Protein AF-A0A918G008-F1 (afdb_monomer)

Solvent-accessible surface area (backbone atoms only — not comparable to full-atom values): 4380 Å² total; per-residue (Å²): 133,80,79,72,87,59,58,48,44,82,90,81,69,50,66,63,77,74,84,79,64,73,79,69,74,87,69,82,72,85,76,64,74,91,71,65,72,94,76,86,87,82,89,86,78,57,99,83,44,74,71,46,70,79,66,54,85,128

pLDDT: mean 72.19, std 12.53, range [36.72, 88.62]

Mean predicted aligned error: 14.65 Å

Organism: NCBI:txid52259

Foldseek 3Di:
DDPPPAQADPVVRDGDDPPPPPPDPPDPDDDDPVPDDDDDDDDDDDPPDPVCVVVPDD

Secondary structure (DSSP, 8-state):
------SB-TTT-PBPP-TTS-------PPP-GGG-----------TT-HHHHHT---

Radius of gyration: 18.75 Å; Cα contacts (8 Å, |Δi|>4): 11; chains: 1; bounding box: 34×29×46 Å

Sequence (58 aa):
MDANPGLCDIETGVCAVDTTATTAPATAVPVDVSRLTPTRVVYATDPICSACWVMEPA

Structure (mmCIF, N/CA/C/O backbone):
data_AF-A0A918G008-F1
#
_entry.id   AF-A0A918G008-F1
#
loop_
_atom_site.group_PDB
_atom_site.id
_atom_site.type_symbol
_atom_site.label_atom_id
_atom_site.label_alt_id
_atom_site.label_comp_id
_atom_site.label_asym_id
_atom_site.label_entity_id
_atom_site.label_seq_id
_atom_site.pdbx_PDB_ins_code
_atom_site.Cartn_x
_atom_site.Cartn_y
_atom_site.Cartn_z
_atom_site.occupancy
_atom_site.B_iso_or_equiv
_atom_site.auth_seq_id
_atom_site.auth_comp_id
_atom_site.auth_asym_id
_atom_site.auth_atom_id
_atom_site.pdbx_PDB_model_num
ATOM 1 N N . MET A 1 1 ? -18.659 -0.360 -25.529 1.00 36.72 1 MET A N 1
ATOM 2 C CA . MET A 1 1 ? -17.551 0.608 -25.422 1.00 36.72 1 MET A CA 1
ATOM 3 C C . MET A 1 1 ? -17.546 1.026 -23.978 1.00 36.72 1 MET A C 1
ATOM 5 O O . MET A 1 1 ? -18.310 1.897 -23.581 1.00 36.72 1 MET A O 1
ATOM 9 N N . ASP A 1 2 ? -16.859 0.209 -23.194 1.00 40.34 2 ASP A N 1
ATOM 10 C CA . ASP A 1 2 ? -16.927 0.178 -21.744 1.00 40.34 2 ASP A CA 1
ATOM 11 C C . ASP A 1 2 ? -16.413 1.497 -21.177 1.00 40.34 2 ASP A C 1
ATOM 13 O O . ASP A 1 2 ? -15.296 1.922 -21.469 1.00 40.34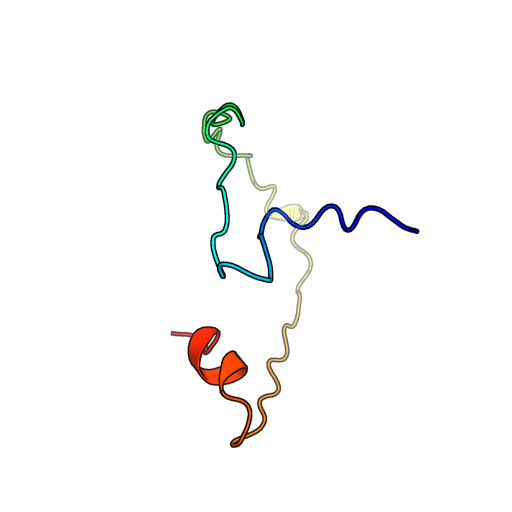 2 ASP A O 1
ATOM 17 N N . ALA A 1 3 ? -17.266 2.174 -20.411 1.00 45.16 3 ALA A N 1
ATOM 18 C CA . ALA A 1 3 ? -16.874 3.354 -19.668 1.00 45.16 3 ALA A CA 1
ATOM 19 C C . ALA A 1 3 ? -15.802 2.922 -18.662 1.00 45.16 3 ALA A C 1
ATOM 21 O O . ALA A 1 3 ? -16.111 2.228 -17.696 1.00 45.16 3 ALA A O 1
ATOM 22 N N . ASN A 1 4 ? -14.544 3.289 -18.913 1.00 47.81 4 ASN A N 1
ATOM 23 C CA . ASN A 1 4 ? -13.492 3.204 -17.912 1.00 47.81 4 ASN A CA 1
ATOM 24 C C . ASN A 1 4 ? -13.946 4.067 -16.721 1.00 47.81 4 ASN A C 1
ATOM 26 O O . ASN A 1 4 ? -14.050 5.281 -16.885 1.00 47.81 4 ASN A O 1
ATOM 30 N N . PRO A 1 5 ? -14.219 3.495 -15.536 1.00 51.97 5 PRO A N 1
ATOM 31 C CA . PRO A 1 5 ? -14.624 4.260 -14.357 1.00 51.97 5 PRO A CA 1
ATOM 32 C C . PRO A 1 5 ? -13.428 4.992 -13.719 1.00 51.97 5 PRO A C 1
ATOM 34 O O . PRO A 1 5 ? -13.468 5.359 -12.547 1.00 51.97 5 PRO A O 1
ATOM 37 N N . GLY A 1 6 ? -12.331 5.151 -14.466 1.00 55.03 6 GLY A N 1
ATOM 38 C CA . GLY A 1 6 ? -11.139 5.848 -14.031 1.00 55.03 6 GLY A CA 1
ATOM 39 C C . GLY A 1 6 ? -11.456 7.311 -13.754 1.00 55.03 6 GLY A C 1
ATOM 40 O O . GLY A 1 6 ? -11.894 8.037 -14.638 1.00 55.03 6 GLY A O 1
ATOM 41 N N . LEU A 1 7 ? -11.158 7.743 -12.531 1.00 61.31 7 LEU A N 1
ATOM 42 C CA . LEU A 1 7 ? -11.197 9.128 -12.038 1.00 61.31 7 LEU A CA 1
ATOM 43 C C . LEU A 1 7 ? -10.278 10.103 -12.814 1.00 61.31 7 LEU A C 1
ATOM 45 O O . LEU A 1 7 ? -10.072 11.235 -12.378 1.00 61.31 7 LEU A O 1
ATOM 49 N N . CYS A 1 8 ? -9.691 9.673 -13.933 1.00 62.50 8 CYS A N 1
ATOM 50 C CA . CYS A 1 8 ? -8.646 10.376 -14.658 1.00 62.50 8 CYS A CA 1
ATOM 51 C C . CYS A 1 8 ? -8.938 10.422 -16.156 1.00 62.50 8 CYS A C 1
ATOM 53 O O . CYS A 1 8 ? -9.129 9.386 -16.796 1.00 62.50 8 CYS A O 1
ATOM 55 N N . ASP A 1 9 ? -8.907 11.632 -16.703 1.00 74.94 9 ASP A N 1
ATOM 56 C CA . ASP A 1 9 ? -8.903 11.890 -18.134 1.00 74.94 9 ASP A CA 1
ATOM 57 C C . ASP A 1 9 ? -7.509 11.586 -18.700 1.00 74.94 9 ASP A C 1
ATOM 59 O O . ASP A 1 9 ? -6.504 12.173 -18.295 1.00 74.94 9 ASP A O 1
ATOM 63 N N . ILE A 1 10 ? -7.457 10.641 -19.635 1.00 76.31 10 ILE A N 1
ATOM 64 C CA . ILE A 1 10 ? -6.215 10.175 -20.256 1.00 76.31 10 ILE A CA 1
ATOM 65 C C . ILE A 1 10 ? -5.694 11.113 -21.354 1.00 76.31 10 ILE A C 1
ATOM 67 O O . ILE A 1 10 ? -4.517 11.022 -21.693 1.00 76.31 10 ILE A O 1
ATOM 71 N N . GLU A 1 11 ? -6.529 11.994 -21.915 1.00 77.25 11 GLU A N 1
ATOM 72 C CA . GLU A 1 11 ? -6.116 12.955 -22.948 1.00 77.25 11 GLU A CA 1
ATOM 73 C C . GLU A 1 11 ? -5.456 14.185 -22.325 1.00 77.25 11 GLU A C 1
ATOM 75 O O . GLU A 1 11 ? -4.437 14.666 -22.821 1.00 77.25 11 GLU A O 1
ATOM 80 N N . THR A 1 12 ? -6.009 14.681 -21.216 1.00 78.12 12 THR A N 1
ATOM 81 C CA . THR A 1 12 ? -5.469 15.852 -20.507 1.00 78.12 12 THR A CA 1
ATOM 82 C C . THR A 1 12 ? -4.512 15.486 -19.373 1.00 78.12 12 THR A C 1
ATOM 84 O O . THR A 1 12 ? -3.738 16.334 -18.927 1.00 78.12 12 THR A O 1
ATOM 87 N N . GLY A 1 13 ? -4.545 14.236 -18.899 1.00 70.88 13 GLY A N 1
ATOM 88 C CA . GLY A 1 13 ? -3.776 13.772 -17.743 1.00 70.88 13 GLY A CA 1
ATOM 89 C C . GLY A 1 13 ? -4.314 14.282 -16.402 1.00 70.88 13 GLY A C 1
ATOM 90 O O . GLY A 1 13 ? -3.605 14.228 -15.397 1.00 70.88 13 GLY A O 1
ATOM 91 N N . VAL A 1 14 ? -5.542 14.807 -16.368 1.00 74.69 14 VAL A N 1
ATOM 92 C CA . VAL A 1 14 ? -6.148 15.369 -15.156 1.00 74.69 14 VAL A CA 1
ATOM 93 C C . VAL A 1 14 ? -6.965 14.304 -14.432 1.00 74.69 14 VAL A C 1
ATOM 95 O O . VAL A 1 14 ? -7.898 13.725 -14.985 1.00 74.69 14 VAL A O 1
ATOM 98 N N . CYS A 1 15 ? -6.640 14.086 -13.159 1.00 71.31 15 CYS A N 1
ATOM 99 C CA . CYS A 1 15 ? -7.410 13.239 -12.256 1.00 71.31 15 CYS A CA 1
ATOM 100 C C . CYS A 1 15 ? -8.264 14.092 -11.317 1.00 71.31 15 CYS A C 1
ATOM 102 O O . CYS A 1 15 ? -7.733 14.924 -10.579 1.00 71.31 15 CYS A O 1
ATOM 104 N N . ALA A 1 16 ? -9.577 13.873 -11.317 1.00 70.38 16 ALA A N 1
ATOM 105 C CA . ALA A 1 16 ? -10.478 14.495 -10.357 1.00 70.38 16 ALA A CA 1
ATOM 106 C C . ALA A 1 16 ? -10.543 13.633 -9.092 1.00 70.38 16 ALA A C 1
ATOM 108 O O . ALA A 1 16 ? -10.907 12.460 -9.137 1.00 70.38 16 ALA A O 1
ATOM 109 N N . VAL A 1 17 ? -10.200 14.222 -7.950 1.00 67.50 17 VAL A N 1
ATOM 110 C CA . VAL A 1 17 ? -10.492 13.627 -6.643 1.00 67.50 17 VAL A CA 1
ATOM 111 C C . VAL A 1 17 ? -11.920 14.022 -6.288 1.00 67.50 17 VAL A C 1
ATOM 113 O O . VAL A 1 17 ? -12.226 15.212 -6.235 1.00 67.50 17 VAL A O 1
ATOM 116 N N . ASP A 1 18 ? -12.794 13.041 -6.068 1.00 64.56 18 ASP A N 1
ATOM 117 C CA . ASP A 1 18 ? -14.170 13.311 -5.659 1.00 64.56 18 ASP A CA 1
ATOM 118 C C . ASP A 1 18 ? -14.181 13.874 -4.229 1.00 64.56 18 ASP A C 1
ATOM 120 O O . ASP A 1 18 ? -14.032 13.156 -3.240 1.00 64.56 18 ASP A O 1
ATOM 124 N N . THR A 1 19 ? -14.311 15.196 -4.121 1.00 61.59 19 THR A N 1
ATOM 125 C CA . THR A 1 19 ? -14.345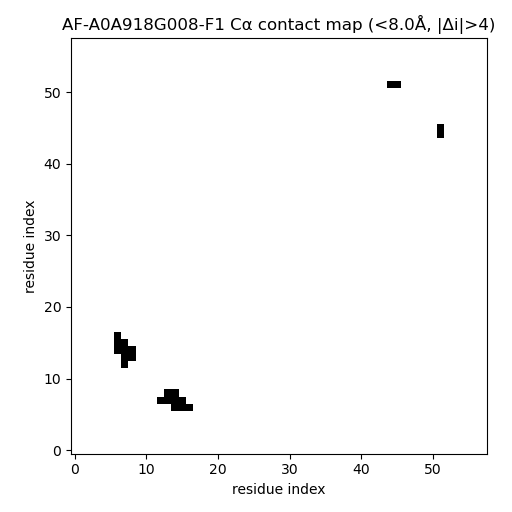 15.920 -2.843 1.00 61.59 19 THR A CA 1
ATOM 126 C C . THR A 1 19 ? -15.679 15.766 -2.110 1.00 61.59 19 THR A C 1
ATOM 128 O O . THR A 1 19 ? -15.816 16.265 -0.993 1.00 61.59 19 THR A O 1
ATOM 131 N N . THR A 1 20 ? -16.660 15.074 -2.705 1.00 61.06 20 THR A N 1
ATOM 132 C CA . THR A 1 20 ? -17.957 14.783 -2.075 1.00 61.06 20 THR A CA 1
ATOM 133 C C . THR A 1 20 ? -17.970 13.477 -1.284 1.00 61.06 20 THR A C 1
ATOM 135 O O . THR A 1 20 ? -18.914 13.235 -0.524 1.00 61.06 20 THR A O 1
ATOM 138 N N . ALA A 1 21 ? -16.911 12.662 -1.387 1.00 62.31 21 ALA A N 1
ATOM 139 C CA . ALA A 1 21 ? -16.709 11.517 -0.513 1.00 62.31 21 ALA A CA 1
ATOM 140 C C . ALA A 1 21 ? -16.593 12.029 0.927 1.00 62.31 21 ALA A C 1
ATOM 142 O O . ALA A 1 21 ? -15.584 12.603 1.331 1.00 62.31 21 ALA A O 1
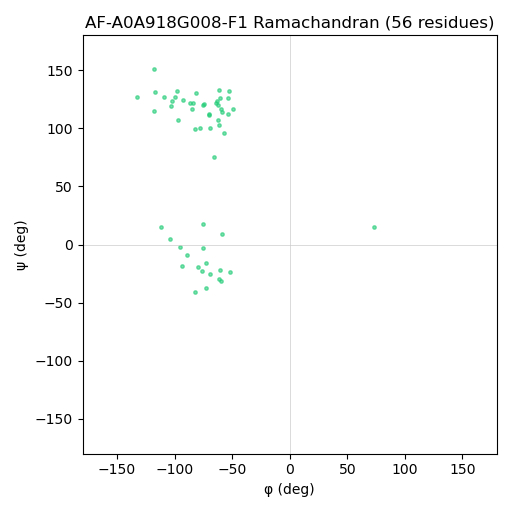ATOM 143 N N . THR A 1 22 ? -17.679 11.867 1.683 1.00 58.59 22 THR A N 1
ATOM 144 C CA . THR A 1 22 ? -17.763 12.257 3.088 1.00 58.59 22 THR A CA 1
ATOM 145 C C . THR A 1 22 ? -16.547 11.694 3.803 1.00 58.59 22 THR A C 1
ATOM 147 O O . THR A 1 22 ? -16.380 10.475 3.855 1.00 58.59 22 THR A O 1
ATOM 150 N N . THR A 1 23 ? -15.697 12.573 4.335 1.00 61.59 23 THR A N 1
ATOM 151 C CA . THR A 1 23 ? -14.627 12.193 5.250 1.00 61.59 23 THR A CA 1
ATOM 152 C C . THR A 1 23 ? -15.297 11.480 6.411 1.00 61.59 23 THR A C 1
ATOM 154 O O . THR A 1 23 ? -15.846 12.123 7.308 1.00 61.59 23 THR A O 1
ATOM 157 N N . ALA A 1 24 ? -15.338 10.148 6.363 1.00 63.75 24 ALA A N 1
ATOM 158 C CA . ALA A 1 24 ? -15.773 9.369 7.501 1.00 63.75 24 ALA A CA 1
ATOM 159 C C . ALA A 1 24 ? -14.898 9.838 8.670 1.00 63.75 24 ALA A C 1
ATOM 161 O O . ALA A 1 24 ? -13.671 9.896 8.509 1.00 63.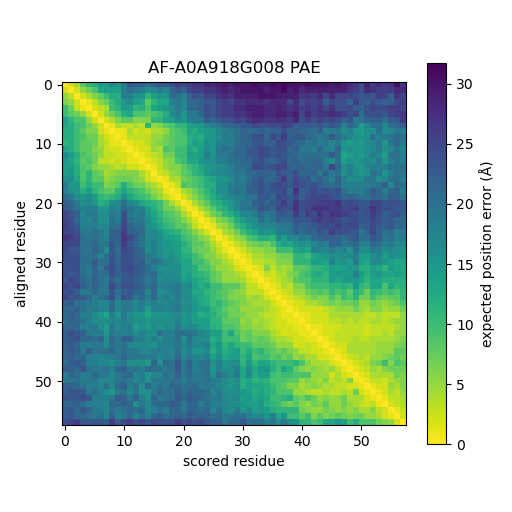75 24 ALA A O 1
ATOM 162 N N . PRO A 1 25 ? -15.485 10.255 9.807 1.00 63.31 25 PRO A N 1
ATOM 163 C CA . PRO A 1 25 ? -14.680 10.589 10.965 1.00 63.31 25 PRO A CA 1
ATOM 164 C C . PRO A 1 25 ? -13.772 9.393 11.221 1.00 63.31 25 PRO A C 1
ATOM 166 O O . PRO A 1 25 ? -14.237 8.253 11.182 1.00 63.31 25 PRO A O 1
ATOM 169 N N . ALA A 1 26 ? -12.479 9.648 11.413 1.00 64.69 26 ALA A N 1
ATOM 170 C CA . ALA A 1 26 ? -11.510 8.624 11.762 1.00 64.69 26 ALA A CA 1
ATOM 171 C C . ALA A 1 26 ? -11.856 8.083 13.158 1.00 64.69 26 ALA A C 1
ATOM 173 O O . ALA A 1 26 ? -11.250 8.439 14.164 1.00 64.69 26 ALA A O 1
ATOM 174 N N . THR A 1 27 ? -12.899 7.265 13.246 1.00 68.88 27 THR A N 1
ATOM 175 C CA . THR A 1 27 ? -13.209 6.485 14.429 1.00 68.88 27 THR A CA 1
ATOM 176 C C . THR A 1 27 ? -12.134 5.427 14.511 1.00 68.88 27 THR A C 1
ATOM 178 O O . THR A 1 27 ? -12.061 4.546 13.6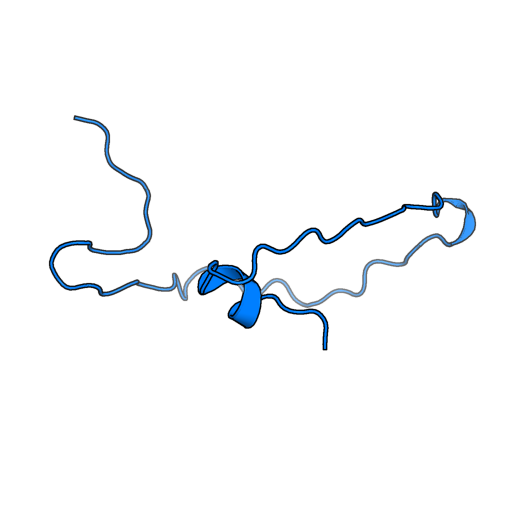52 1.00 68.88 27 THR A O 1
ATOM 181 N N . ALA A 1 28 ? -11.277 5.540 15.522 1.00 72.00 28 ALA A N 1
ATOM 182 C CA . ALA A 1 28 ? -10.337 4.489 15.856 1.00 72.00 28 ALA A CA 1
ATOM 183 C C . ALA A 1 28 ? -11.128 3.188 16.042 1.00 72.00 28 ALA A C 1
ATOM 185 O O . ALA A 1 28 ? -11.942 3.068 16.959 1.00 72.00 28 ALA A O 1
ATOM 186 N N . VAL A 1 29 ? -10.929 2.234 15.134 1.00 76.00 29 VAL A N 1
ATOM 187 C CA . VAL A 1 29 ? -11.506 0.900 15.269 1.00 76.00 29 VAL A CA 1
ATOM 188 C C . VAL A 1 29 ? -10.697 0.187 16.353 1.00 76.00 29 VAL A C 1
ATOM 190 O O . VAL A 1 29 ? -9.476 0.084 16.209 1.00 76.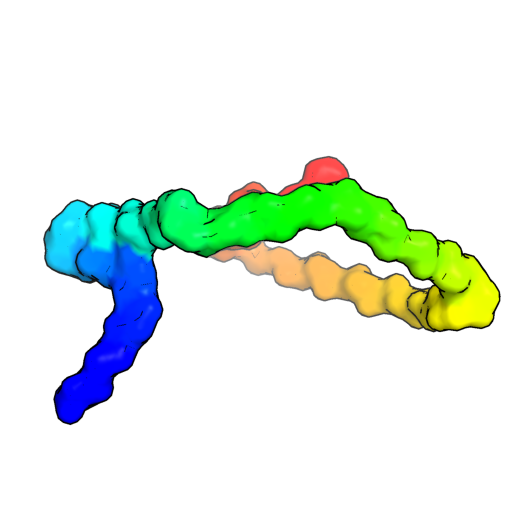00 29 VAL A O 1
ATOM 193 N N . PRO A 1 30 ? -11.319 -0.276 17.452 1.00 74.81 30 PRO A N 1
ATOM 194 C CA . PRO A 1 30 ? -10.595 -1.001 18.485 1.00 74.81 30 PRO A CA 1
ATOM 195 C C . PRO A 1 30 ? -10.028 -2.295 17.890 1.00 74.81 30 PRO A C 1
ATOM 197 O O . PRO A 1 30 ? -10.768 -3.136 17.380 1.00 74.81 30 PRO A O 1
ATOM 200 N N . VAL A 1 31 ? -8.703 -2.442 17.938 1.00 78.56 31 VAL A N 1
ATOM 201 C CA . VAL A 1 31 ? -8.009 -3.645 17.470 1.00 78.56 31 VAL A CA 1
ATOM 202 C C . VAL A 1 31 ? -7.997 -4.673 18.598 1.00 78.56 31 VAL A C 1
ATOM 204 O O . VAL A 1 31 ? -7.394 -4.450 19.647 1.00 78.56 31 VAL A O 1
ATOM 207 N N . ASP A 1 32 ? -8.648 -5.814 18.379 1.00 83.31 32 ASP A N 1
ATOM 208 C CA . ASP A 1 32 ? -8.559 -6.967 19.275 1.00 83.31 32 ASP A CA 1
ATOM 209 C C . ASP A 1 32 ? -7.239 -7.712 19.033 1.00 83.31 32 ASP A C 1
ATOM 211 O O . ASP A 1 32 ? -7.099 -8.502 18.096 1.00 83.31 32 ASP A O 1
ATOM 215 N N . VAL A 1 33 ? -6.262 -7.456 19.904 1.00 78.69 33 VAL A N 1
ATOM 216 C CA . VAL A 1 33 ? -4.925 -8.060 19.838 1.00 78.69 33 VAL A CA 1
ATOM 217 C C . VAL A 1 33 ? -4.937 -9.588 19.953 1.00 78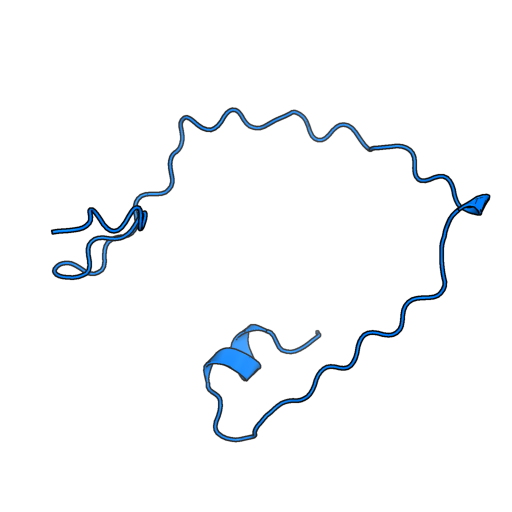.69 33 VAL A C 1
ATOM 219 O O . VAL A 1 33 ? -4.007 -10.233 19.475 1.00 78.69 33 VAL A O 1
ATOM 222 N N . SER A 1 34 ? -5.989 -10.185 20.528 1.00 81.50 34 SER A N 1
ATOM 223 C 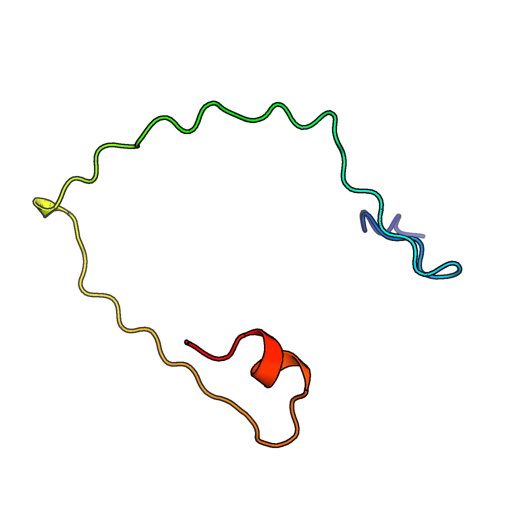CA . SER A 1 34 ? -6.114 -11.645 20.659 1.00 81.50 34 SER A CA 1
ATOM 224 C C . SER A 1 34 ? -6.415 -12.350 19.332 1.00 81.50 34 SER A C 1
ATOM 226 O O . SER A 1 34 ? -6.225 -13.560 19.214 1.00 81.50 34 SER A O 1
ATOM 228 N N . ARG A 1 35 ? -6.847 -11.592 18.316 1.00 81.12 35 ARG A N 1
ATOM 229 C CA . ARG A 1 35 ? -7.179 -12.080 16.969 1.00 81.12 35 ARG A CA 1
ATOM 230 C C . ARG A 1 35 ? -6.118 -11.755 15.922 1.00 81.12 35 ARG A C 1
ATOM 232 O O . ARG A 1 35 ? -6.331 -12.026 14.742 1.00 81.12 35 ARG A O 1
ATOM 239 N N . LEU A 1 36 ? -4.989 -11.171 16.321 1.00 82.69 36 LEU A N 1
ATOM 240 C CA . LEU A 1 36 ? -3.916 -10.845 15.389 1.00 82.69 36 LEU A CA 1
ATOM 241 C C . LEU A 1 36 ? -3.238 -12.125 14.897 1.00 82.69 36 LEU A C 1
ATOM 243 O O . LEU A 1 36 ? -2.547 -12.817 15.642 1.00 82.69 36 LEU A O 1
ATOM 247 N N . THR A 1 37 ? -3.411 -12.427 13.614 1.00 84.06 37 THR A N 1
ATOM 248 C CA . THR A 1 37 ? -2.659 -13.482 12.937 1.00 84.06 37 THR A CA 1
ATOM 249 C C . THR A 1 37 ? -1.278 -12.976 12.515 1.00 84.06 37 THR A C 1
ATOM 251 O O . THR A 1 37 ? -1.189 -11.933 11.855 1.00 84.06 37 THR A O 1
ATOM 254 N N . PRO A 1 38 ? -0.194 -13.717 12.823 1.00 86.88 38 PRO A N 1
ATOM 255 C CA . PRO A 1 38 ? 1.130 -13.390 12.318 1.00 86.88 38 PRO A CA 1
ATOM 256 C C . PRO A 1 38 ? 1.103 -13.410 10.791 1.00 86.88 38 PRO A C 1
ATOM 258 O O . PRO A 1 38 ? 0.837 -14.440 10.173 1.00 86.88 38 PRO A O 1
ATOM 261 N N . THR A 1 39 ? 1.360 -12.253 10.188 1.00 83.75 39 THR A N 1
ATOM 262 C CA . THR A 1 39 ? 1.308 -12.068 8.738 1.00 83.75 39 THR A CA 1
ATOM 263 C C . THR A 1 39 ? 2.695 -11.705 8.240 1.00 83.75 39 THR A C 1
ATOM 265 O O . THR A 1 39 ? 3.356 -10.830 8.796 1.00 83.75 39 THR A O 1
ATOM 268 N N . ARG A 1 40 ? 3.146 -12.386 7.186 1.00 88.19 40 ARG A N 1
ATOM 269 C CA . ARG A 1 40 ? 4.421 -12.105 6.529 1.00 88.19 40 ARG A CA 1
ATOM 270 C C . ARG A 1 40 ? 4.151 -11.353 5.237 1.00 88.19 40 ARG A C 1
ATOM 272 O O . ARG A 1 40 ? 3.516 -11.895 4.338 1.00 88.19 40 ARG A O 1
ATOM 279 N N . VAL A 1 41 ? 4.676 -10.139 5.137 1.00 86.88 41 VAL A N 1
ATOM 280 C CA . VAL A 1 41 ? 4.694 -9.371 3.890 1.00 86.88 41 VAL A CA 1
ATOM 281 C C . VAL A 1 41 ? 6.067 -9.545 3.251 1.00 86.88 41 VAL A C 1
ATOM 283 O O . VAL A 1 41 ? 7.087 -9.442 3.932 1.00 86.88 41 VAL A O 1
ATOM 286 N N . VAL A 1 42 ? 6.099 -9.858 1.958 1.00 88.00 42 VAL A N 1
ATOM 287 C CA . VAL A 1 42 ? 7.336 -9.958 1.177 1.00 88.00 42 VAL A CA 1
ATOM 288 C C . VAL A 1 42 ? 7.270 -8.908 0.082 1.00 88.00 42 VAL A C 1
ATOM 290 O O . VAL A 1 42 ? 6.413 -8.985 -0.794 1.00 88.00 42 VAL A O 1
ATOM 293 N N . TYR A 1 43 ? 8.169 -7.932 0.152 1.00 85.12 43 TYR A N 1
ATOM 294 C CA . TYR A 1 43 ? 8.328 -6.916 -0.876 1.00 85.12 43 TYR A CA 1
ATOM 295 C C . TYR A 1 43 ? 9.468 -7.335 -1.802 1.00 85.12 43 TYR A C 1
ATOM 297 O O . TYR A 1 43 ? 10.634 -7.335 -1.409 1.00 85.12 43 TYR A O 1
ATOM 305 N N . ALA A 1 44 ? 9.112 -7.761 -3.008 1.00 86.31 44 ALA A N 1
ATOM 306 C CA . ALA A 1 44 ? 10.068 -8.026 -4.069 1.00 86.31 44 ALA A CA 1
ATOM 307 C C . ALA A 1 44 ? 10.072 -6.823 -5.013 1.00 86.31 44 ALA A C 1
ATOM 309 O O . ALA A 1 44 ? 9.016 -6.414 -5.492 1.00 86.31 44 ALA A O 1
ATOM 310 N N . THR A 1 45 ? 11.256 -6.272 -5.261 1.00 88.62 45 THR A N 1
ATOM 311 C CA . THR A 1 45 ? 11.454 -5.132 -6.157 1.00 88.62 45 THR A CA 1
ATOM 312 C C . THR A 1 45 ? 12.350 -5.528 -7.324 1.00 88.62 45 THR A C 1
ATOM 314 O O . THR A 1 45 ? 13.190 -6.423 -7.202 1.00 88.62 45 THR A O 1
ATOM 317 N N . ASP A 1 46 ? 12.148 -4.860 -8.453 1.00 87.62 46 ASP A N 1
ATOM 318 C CA . ASP A 1 46 ? 12.998 -4.939 -9.635 1.00 87.62 46 ASP A CA 1
ATOM 319 C C . ASP A 1 46 ? 13.766 -3.607 -9.763 1.00 87.62 46 ASP A C 1
ATOM 321 O O . ASP A 1 46 ? 13.120 -2.554 -9.779 1.00 87.62 46 ASP A O 1
ATOM 325 N N . PRO A 1 47 ? 15.111 -3.610 -9.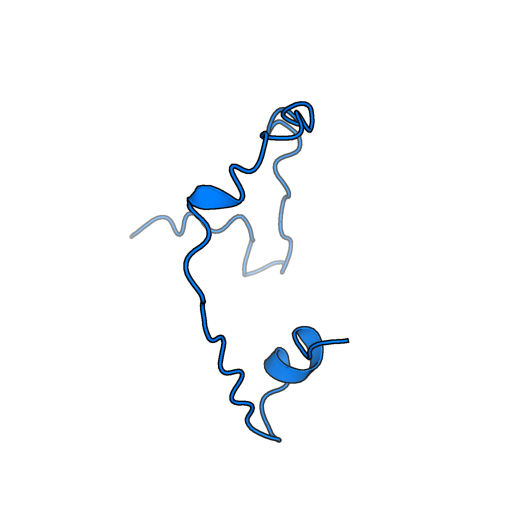879 1.00 82.44 47 PRO A N 1
ATOM 326 C CA . PRO A 1 47 ? 15.918 -2.397 -10.023 1.00 82.44 47 PRO A CA 1
ATOM 327 C C . PRO A 1 47 ? 15.482 -1.428 -11.134 1.00 82.44 47 PRO A C 1
ATOM 329 O O . PRO A 1 47 ? 15.797 -0.242 -11.043 1.00 82.44 47 PRO A O 1
ATOM 332 N N . ILE A 1 48 ? 14.777 -1.894 -12.173 1.00 86.62 48 ILE A N 1
ATOM 333 C CA . ILE A 1 48 ? 14.311 -1.035 -13.281 1.00 86.62 48 ILE A CA 1
ATOM 334 C C . ILE A 1 48 ? 12.867 -0.525 -13.120 1.00 86.62 48 ILE A C 1
ATOM 336 O O . ILE A 1 48 ? 12.384 0.240 -13.956 1.00 86.62 48 ILE A O 1
ATOM 340 N N . CYS A 1 49 ? 12.160 -0.923 -12.062 1.00 81.19 49 CYS A N 1
ATOM 341 C CA . CYS A 1 49 ? 10.774 -0.533 -11.813 1.00 81.19 49 CYS A CA 1
ATOM 342 C C . CYS A 1 49 ? 10.699 0.853 -11.151 1.00 81.19 49 CYS A C 1
ATOM 344 O O . CYS A 1 49 ? 10.814 0.978 -9.935 1.00 81.19 49 CYS A O 1
ATOM 346 N N . SER A 1 50 ? 10.429 1.906 -11.928 1.00 77.94 50 SER A N 1
ATOM 347 C CA . SER A 1 50 ? 10.274 3.275 -11.397 1.00 77.94 50 SER A CA 1
ATOM 348 C C . SER A 1 50 ? 9.115 3.421 -10.401 1.00 77.94 50 SER A C 1
ATOM 350 O O . SER A 1 50 ? 9.193 4.223 -9.475 1.00 77.94 50 SER A O 1
ATOM 352 N N . ALA A 1 51 ? 8.060 2.613 -10.544 1.00 83.06 51 ALA A N 1
ATOM 353 C CA . ALA A 1 51 ? 6.943 2.577 -9.600 1.00 83.06 51 ALA A CA 1
ATOM 354 C C . ALA A 1 51 ? 7.330 1.976 -8.238 1.00 83.06 51 ALA A C 1
ATOM 356 O O . ALA A 1 51 ? 6.710 2.292 -7.225 1.00 83.06 51 ALA A O 1
ATOM 357 N N . CYS A 1 52 ? 8.358 1.127 -8.204 1.00 83.94 52 CYS A N 1
ATOM 358 C CA . CYS A 1 52 ? 8.792 0.459 -6.989 1.00 83.94 52 CYS A CA 1
ATOM 359 C C . CYS A 1 52 ? 9.488 1.455 -6.056 1.00 83.94 52 CYS A C 1
ATOM 361 O O . CYS A 1 52 ? 9.172 1.468 -4.875 1.00 83.94 52 CYS A O 1
ATOM 363 N N . TRP A 1 53 ? 10.267 2.395 -6.603 1.00 73.25 53 TRP A N 1
ATOM 364 C CA . TRP A 1 53 ? 10.908 3.487 -5.855 1.00 73.25 53 TRP A CA 1
ATOM 365 C C . TRP A 1 53 ? 9.909 4.399 -5.126 1.00 73.25 53 TRP A C 1
ATOM 367 O O . TRP A 1 53 ? 10.202 4.925 -4.060 1.00 73.25 53 TRP A O 1
ATOM 377 N N . VAL A 1 54 ? 8.704 4.582 -5.676 1.00 73.44 54 VAL A N 1
ATOM 378 C CA . VAL A 1 54 ? 7.645 5.398 -5.049 1.00 73.44 54 VAL A CA 1
ATOM 379 C C . VAL A 1 54 ? 6.959 4.662 -3.888 1.00 73.44 54 VAL A C 1
ATOM 381 O O . VAL A 1 54 ? 6.384 5.300 -3.010 1.00 73.44 54 VAL A O 1
ATOM 384 N N . MET A 1 55 ? 7.024 3.329 -3.864 1.00 75.00 55 MET A N 1
ATOM 385 C CA . MET A 1 55 ? 6.438 2.472 -2.824 1.00 75.00 55 MET A CA 1
ATOM 386 C C . MET A 1 55 ? 7.502 1.776 -1.967 1.00 75.00 55 MET A C 1
ATOM 388 O O . MET A 1 55 ? 7.190 0.798 -1.282 1.00 75.00 55 MET A O 1
ATOM 392 N N . GLU A 1 56 ? 8.754 2.234 -2.027 1.00 77.00 56 GLU A N 1
ATOM 393 C CA . GLU A 1 56 ? 9.818 1.681 -1.201 1.00 77.00 56 GLU A CA 1
ATOM 394 C C . GLU A 1 56 ? 9.473 1.881 0.284 1.00 77.00 56 GLU A C 1
ATOM 396 O O . GLU A 1 56 ? 9.042 2.970 0.679 1.00 77.00 56 GLU A O 1
ATOM 401 N N . PRO A 1 57 ? 9.612 0.835 1.120 1.00 70.19 57 PRO A N 1
ATOM 402 C CA . PRO A 1 57 ? 9.415 0.978 2.555 1.00 70.19 57 PRO A CA 1
ATOM 403 C C . PRO A 1 57 ? 10.424 1.991 3.114 1.00 70.19 57 PRO A C 1
ATOM 405 O O . PRO A 1 57 ? 11.623 1.836 2.883 1.00 70.19 57 PRO A O 1
ATOM 408 N N . ALA A 1 58 ? 9.935 3.010 3.826 1.00 56.38 58 ALA A N 1
ATOM 409 C CA . ALA A 1 58 ? 10.765 3.996 4.523 1.00 56.38 58 ALA A CA 1
ATOM 410 C C . ALA A 1 58 ? 11.527 3.397 5.717 1.00 56.38 58 ALA A C 1
ATOM 412 O O . ALA A 1 58 ? 10.988 2.463 6.359 1.00 56.38 58 ALA A O 1
#